Protein AF-A0A5N7SQV2-F1 (afdb_monomer_lite)

Radius of gyration: 22.53 Å; chains: 1; bounding box: 35×35×58 Å

Sequence (88 aa):
YEAAPGRCELMTVQGLGGVTPVNAASCEVVRDQCEALPEAQRCGAWQQRFRDARGRERFAAPENRDSARKDRERLQGVLEASNCPVPG

Secondary structure (DSSP, 8-state):
-PPPPPEEEEEPPTTSSS---GGG-EEEEE----PPPPHHHHHHHHHHHHHHHHHHHHT--GGGHHHHHHHHHHHHHHHHTSS-PPP-

pLDDT: mean 86.53, std 11.98, range [57.28, 98.5]

Foldseek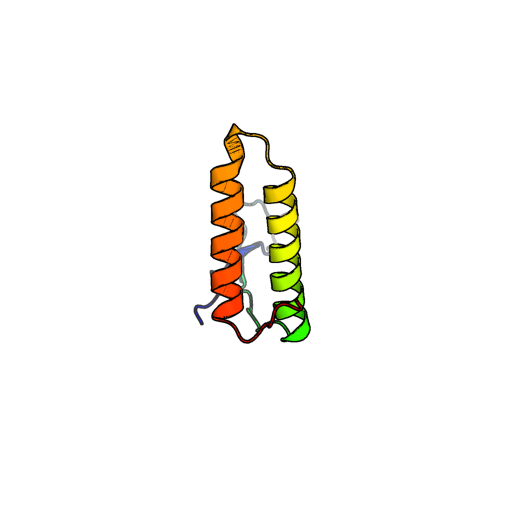 3Di:
DDWAFWDWDWDADPDPPDDDDPVRTDTDGDTDDDDDDDPVVVLVVLLVQLVVLVVCLVPPDPVCNVVSVVSNVVSVVVCVVDPNDHDD

Structure (mmCIF, N/CA/C/O backbone):
data_AF-A0A5N7SQV2-F1
#
_entry.id   AF-A0A5N7SQV2-F1
#
loop_
_atom_site.group_PDB
_atom_site.id
_atom_site.type_symbol
_atom_site.label_atom_id
_atom_site.label_alt_id
_atom_site.label_comp_id
_atom_site.label_asym_id
_atom_site.label_entity_id
_atom_site.label_seq_id
_atom_site.pdbx_PDB_ins_code
_atom_site.Cartn_x
_atom_site.Cartn_y
_atom_site.Cartn_z
_atom_site.occupancy
_atom_site.B_iso_or_equiv
_atom_site.auth_seq_id
_atom_site.auth_comp_id
_atom_site.auth_asym_id
_atom_site.auth_atom_id
_atom_site.pdbx_PDB_model_num
ATOM 1 N N . TYR A 1 1 ? -2.769 -12.904 -14.772 1.00 60.75 1 TYR A N 1
ATOM 2 C CA . TYR A 1 1 ? -2.380 -11.497 -14.583 1.00 60.75 1 TYR A CA 1
ATOM 3 C C . TYR A 1 1 ? -2.764 -10.759 -15.854 1.00 60.75 1 TYR A C 1
ATOM 5 O O . TYR A 1 1 ? -2.695 -11.369 -16.915 1.00 60.75 1 TYR A O 1
ATOM 13 N N . GLU A 1 2 ? -3.221 -9.515 -15.756 1.00 63.69 2 GLU A N 1
ATOM 14 C CA . GLU A 1 2 ? -3.437 -8.663 -16.931 1.00 63.69 2 GLU A CA 1
ATOM 15 C C . GLU A 1 2 ? -2.176 -7.820 -17.151 1.00 63.69 2 GLU A C 1
ATOM 17 O O . GLU A 1 2 ? -1.549 -7.392 -16.180 1.00 63.69 2 GLU A O 1
ATOM 22 N N . ALA A 1 3 ? -1.743 -7.663 -18.402 1.00 68.12 3 ALA A N 1
ATOM 23 C CA . ALA A 1 3 ? -0.528 -6.916 -18.715 1.00 68.12 3 ALA A CA 1
ATOM 24 C C . ALA A 1 3 ? -0.757 -5.415 -18.494 1.00 68.12 3 ALA A C 1
ATOM 26 O O . ALA A 1 3 ? -1.820 -4.900 -18.844 1.00 68.12 3 ALA A O 1
ATOM 27 N N . ALA A 1 4 ? 0.242 -4.714 -17.952 1.00 74.81 4 ALA A N 1
ATOM 28 C CA . ALA A 1 4 ? 0.161 -3.269 -17.775 1.00 74.81 4 ALA A CA 1
ATOM 29 C C . ALA A 1 4 ? -0.122 -2.572 -19.124 1.00 74.81 4 ALA A C 1
ATOM 31 O O . ALA A 1 4 ? 0.419 -2.994 -20.160 1.00 74.81 4 ALA A O 1
ATOM 32 N N . PRO A 1 5 ? -0.970 -1.524 -19.140 1.00 81.88 5 PRO A N 1
ATOM 33 C CA . PRO A 1 5 ? -1.210 -0.757 -20.352 1.00 81.88 5 PRO A CA 1
ATOM 34 C C . PRO A 1 5 ? 0.104 -0.137 -20.828 1.00 81.88 5 PRO A C 1
ATOM 36 O O . PRO A 1 5 ? 0.906 0.345 -20.029 1.00 81.88 5 PRO A O 1
ATOM 39 N N . GLY A 1 6 ? 0.333 -0.171 -22.140 1.00 85.62 6 GLY A N 1
ATOM 40 C CA . GLY A 1 6 ? 1.533 0.423 -22.718 1.00 85.62 6 GLY A CA 1
ATOM 41 C C . GLY A 1 6 ? 1.536 1.941 -22.550 1.00 85.62 6 GLY A C 1
ATOM 42 O O . GLY A 1 6 ? 0.488 2.581 -22.660 1.00 85.62 6 GLY A O 1
ATOM 43 N N . ARG A 1 7 ? 2.717 2.516 -22.325 1.00 88.88 7 ARG A N 1
ATOM 44 C CA . ARG A 1 7 ? 2.947 3.964 -22.367 1.00 88.88 7 ARG A CA 1
ATOM 45 C C . ARG A 1 7 ? 3.769 4.328 -23.599 1.00 88.88 7 ARG A C 1
ATOM 47 O O . ARG A 1 7 ? 4.584 3.535 -24.066 1.00 88.88 7 ARG A O 1
ATOM 54 N N . CYS A 1 8 ? 3.555 5.536 -24.107 1.00 87.50 8 CYS A N 1
ATOM 55 C CA . CYS A 1 8 ? 4.340 6.077 -25.209 1.00 87.50 8 CYS A CA 1
ATOM 56 C C . CYS A 1 8 ? 5.607 6.739 -24.668 1.00 87.50 8 CYS A C 1
ATOM 58 O O . CYS A 1 8 ? 5.522 7.764 -23.991 1.00 87.50 8 CYS A O 1
ATOM 60 N N . GLU A 1 9 ? 6.764 6.171 -24.994 1.00 87.62 9 GLU A N 1
ATOM 61 C CA . GLU A 1 9 ? 8.062 6.795 -24.752 1.00 87.62 9 GLU A CA 1
ATOM 62 C C . GLU A 1 9 ? 8.507 7.503 -26.040 1.00 87.62 9 GLU A C 1
ATOM 64 O O . GLU A 1 9 ? 8.590 6.890 -27.107 1.00 87.62 9 GLU A O 1
ATOM 69 N N . LEU A 1 10 ? 8.676 8.829 -25.969 1.00 85.25 10 LEU A N 1
ATOM 70 C CA . LEU A 1 10 ? 8.973 9.650 -27.145 1.00 85.25 10 LEU A CA 1
ATOM 71 C C . LEU A 1 10 ? 10.365 9.320 -27.675 1.00 85.25 10 LEU A C 1
ATOM 73 O O . LEU A 1 10 ? 11.347 9.352 -26.936 1.00 85.25 10 LEU A O 1
ATOM 77 N N . MET A 1 11 ? 10.448 9.067 -28.975 1.00 78.31 11 MET A N 1
ATOM 78 C CA . MET A 1 11 ? 11.711 8.815 -29.648 1.00 78.31 11 MET A CA 1
ATOM 79 C C . MET A 1 11 ? 12.249 10.094 -30.285 1.00 78.31 11 MET A C 1
ATOM 81 O O . MET A 1 11 ? 11.506 10.892 -30.862 1.00 78.31 11 MET A O 1
ATOM 85 N N . THR A 1 12 ? 13.570 10.252 -30.246 1.00 72.94 12 THR A N 1
ATOM 86 C CA . THR A 1 12 ? 14.265 11.301 -30.997 1.00 72.94 12 THR A CA 1
ATOM 87 C C . THR A 1 12 ? 14.355 10.900 -32.468 1.00 72.94 12 THR A C 1
ATOM 89 O O . THR A 1 12 ? 14.970 9.886 -32.803 1.00 72.94 12 THR A O 1
ATOM 92 N N . VAL A 1 13 ? 13.782 11.710 -33.359 1.00 69.06 13 VAL A N 1
ATOM 93 C CA . VAL A 1 13 ? 13.850 11.483 -34.809 1.00 69.06 13 VAL A CA 1
ATOM 94 C C . VAL A 1 13 ? 15.150 12.083 -35.352 1.00 69.06 13 VAL A C 1
ATOM 96 O O . VAL A 1 13 ? 15.422 13.272 -35.183 1.00 69.06 13 VAL A O 1
ATOM 99 N N . GLN A 1 14 ? 15.970 11.256 -36.002 1.00 72.19 14 GLN A N 1
ATOM 100 C CA . GLN A 1 14 ? 17.243 11.670 -36.605 1.00 72.19 14 GLN A CA 1
ATOM 101 C C . GLN A 1 14 ? 17.022 12.260 -38.009 1.00 72.19 14 GLN A C 1
ATOM 103 O O . GLN A 1 14 ? 16.051 11.932 -38.684 1.00 72.19 14 GLN A O 1
ATOM 108 N N . GLY A 1 15 ? 17.932 13.127 -38.466 1.00 67.50 15 GLY A N 1
ATOM 109 C CA . GLY A 1 15 ? 17.887 13.706 -39.820 1.00 67.50 15 GLY A CA 1
ATOM 110 C C . GLY A 1 15 ? 17.113 15.026 -39.962 1.00 67.50 15 GLY A C 1
ATOM 111 O O . GLY A 1 15 ? 17.059 15.566 -41.061 1.00 67.50 15 GLY A O 1
ATOM 112 N N . LEU A 1 16 ? 16.574 15.583 -38.867 1.00 65.88 16 LEU A N 1
ATOM 113 C CA . LEU A 1 16 ? 15.844 16.867 -38.850 1.00 65.88 16 LEU A CA 1
ATOM 114 C C . LEU A 1 16 ? 16.638 18.045 -38.243 1.00 65.88 16 LEU A C 1
ATOM 116 O O . LEU A 1 16 ? 16.075 19.101 -37.978 1.00 65.88 16 LEU A O 1
ATOM 120 N N . GLY A 1 17 ? 17.948 17.891 -38.021 1.00 63.50 17 GLY A N 1
ATOM 121 C CA . GLY A 1 17 ? 18.830 18.998 -37.618 1.00 63.50 17 GLY A CA 1
ATOM 122 C C . GLY A 1 17 ? 18.723 19.476 -36.160 1.00 63.50 17 GLY A C 1
ATOM 123 O O . GLY A 1 17 ? 19.321 20.495 -35.827 1.00 63.50 17 GLY A O 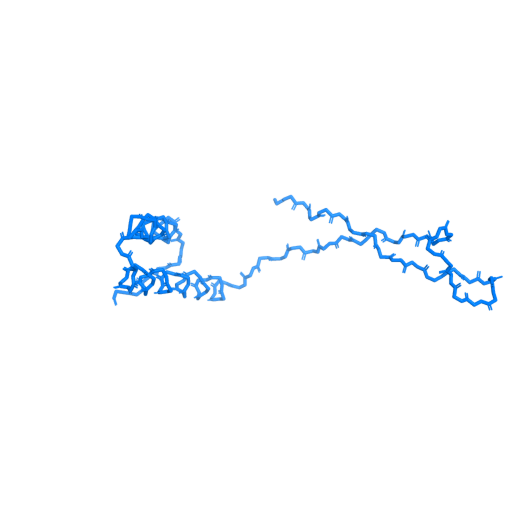1
ATOM 124 N N . GLY A 1 18 ? 18.010 18.770 -35.275 1.00 68.94 18 GLY A N 1
ATOM 125 C CA . GLY A 1 18 ? 17.890 19.144 -33.860 1.00 68.94 18 GLY A CA 1
ATOM 126 C C . GLY A 1 18 ? 16.640 18.584 -33.175 1.00 68.94 18 GLY A C 1
ATOM 127 O O . GLY A 1 18 ? 16.060 17.611 -33.653 1.00 68.94 18 GLY A O 1
ATOM 128 N N . VAL A 1 19 ? 16.259 19.200 -32.043 1.00 65.62 19 VAL A N 1
ATOM 129 C CA . VAL A 1 19 ? 15.124 18.825 -31.170 1.00 65.62 19 VAL A CA 1
ATOM 130 C C . VAL A 1 19 ? 13.873 18.499 -31.991 1.00 65.62 19 VAL A C 1
ATOM 132 O O . VAL A 1 19 ? 13.360 19.351 -32.715 1.00 65.62 19 VAL A O 1
ATOM 135 N N . THR A 1 20 ? 13.366 17.272 -31.855 1.00 65.62 20 THR A N 1
ATOM 136 C CA . THR A 1 20 ? 12.138 16.835 -32.524 1.00 65.62 20 THR A CA 1
ATOM 137 C C . THR A 1 20 ? 10.926 17.503 -31.863 1.00 65.62 20 THR A C 1
ATOM 139 O O . THR A 1 20 ? 10.714 17.314 -30.663 1.00 65.62 20 THR A O 1
ATOM 142 N N . PRO A 1 21 ? 10.117 18.287 -32.596 1.00 68.44 21 PRO A N 1
ATOM 143 C CA . PRO A 1 21 ? 8.922 18.893 -32.027 1.00 68.44 21 PRO A CA 1
ATOM 144 C C . PRO A 1 21 ? 7.860 17.813 -31.761 1.00 68.44 21 PRO A C 1
ATOM 146 O O . PRO A 1 21 ? 7.739 16.844 -32.509 1.00 68.44 21 PRO A O 1
ATOM 149 N N . VAL A 1 22 ? 7.078 17.972 -30.688 1.00 69.56 22 VAL A N 1
ATOM 150 C CA . VAL A 1 22 ? 6.133 16.946 -30.190 1.00 69.56 22 VAL A CA 1
ATOM 151 C C . VAL A 1 22 ? 5.088 16.498 -31.219 1.00 69.56 22 VAL A C 1
ATOM 153 O O . VAL A 1 22 ? 4.610 15.372 -31.157 1.00 69.56 22 VAL A O 1
ATOM 156 N N . ASN A 1 23 ? 4.757 17.346 -32.195 1.00 70.81 23 ASN A N 1
ATOM 157 C CA . ASN A 1 23 ? 3.820 17.039 -33.279 1.00 70.81 23 ASN A CA 1
ATOM 158 C C . ASN A 1 23 ? 4.433 16.201 -34.421 1.00 70.81 23 ASN A C 1
ATOM 160 O O . ASN A 1 23 ? 3.719 15.857 -35.358 1.00 70.81 23 ASN A O 1
ATOM 164 N N . ALA A 1 24 ? 5.734 15.904 -34.364 1.00 67.25 24 ALA A N 1
ATOM 165 C CA . ALA A 1 24 ? 6.461 15.065 -35.319 1.00 67.25 24 ALA A CA 1
ATOM 166 C C . ALA A 1 24 ? 7.244 13.929 -34.629 1.00 67.25 24 ALA A C 1
ATOM 168 O O . ALA A 1 24 ? 8.101 13.300 -35.248 1.00 67.25 24 ALA A O 1
ATOM 169 N N . ALA A 1 25 ? 6.977 13.680 -33.344 1.00 70.62 25 ALA A N 1
ATOM 170 C CA . ALA A 1 25 ? 7.619 12.618 -32.588 1.00 70.62 25 ALA A CA 1
ATOM 171 C C . ALA A 1 25 ? 6.984 11.255 -32.901 1.00 70.62 25 ALA A C 1
ATOM 173 O O . ALA A 1 25 ? 5.761 11.120 -32.956 1.00 70.62 25 ALA A O 1
ATOM 174 N N . SER A 1 26 ? 7.820 10.232 -33.075 1.00 77.31 26 SER A N 1
ATOM 175 C CA . SER A 1 26 ? 7.389 8.835 -33.019 1.00 77.31 26 SER A CA 1
ATOM 176 C C . SER A 1 26 ? 7.432 8.335 -31.574 1.00 77.31 26 SER A C 1
ATOM 178 O O . SER A 1 26 ? 8.200 8.845 -30.757 1.00 77.31 26 SER A O 1
ATOM 180 N N . CYS A 1 27 ? 6.633 7.318 -31.260 1.00 84.19 27 CYS A N 1
ATOM 181 C CA . CYS A 1 27 ? 6.581 6.727 -29.925 1.00 84.19 27 CYS A CA 1
ATOM 182 C C . CYS A 1 27 ? 6.970 5.252 -29.977 1.00 84.19 27 CYS A C 1
ATOM 184 O O . CYS A 1 27 ? 6.430 4.500 -30.791 1.00 84.19 27 CYS A O 1
ATOM 186 N N . GLU A 1 28 ? 7.837 4.835 -29.058 1.00 85.06 28 GLU A N 1
ATOM 187 C CA . GLU A 1 28 ? 7.990 3.427 -28.714 1.00 85.06 28 GLU A CA 1
ATOM 188 C C . GLU A 1 28 ? 6.918 3.059 -27.681 1.00 85.06 28 GLU A C 1
ATOM 190 O O . GLU A 1 28 ? 6.720 3.763 -26.686 1.00 85.06 28 GLU A O 1
ATOM 195 N N . VAL A 1 29 ? 6.183 1.971 -27.930 1.00 88.75 29 VAL A N 1
ATOM 196 C CA . VAL A 1 29 ? 5.199 1.459 -26.970 1.00 88.75 29 VAL A CA 1
ATOM 197 C C . VAL A 1 29 ? 5.931 0.598 -25.952 1.00 88.75 29 VAL A C 1
ATOM 199 O O . VAL A 1 29 ? 6.223 -0.570 -26.210 1.00 88.75 29 VAL A O 1
ATOM 202 N N . VAL A 1 30 ? 6.186 1.167 -24.778 1.00 88.50 30 VAL A N 1
ATOM 203 C CA . VAL A 1 30 ? 6.826 0.459 -23.669 1.00 88.50 30 VAL A CA 1
ATOM 204 C C . VAL A 1 30 ? 5.753 -0.152 -22.778 1.00 88.50 30 VAL A C 1
ATOM 206 O O . VAL A 1 30 ? 4.785 0.512 -22.403 1.00 88.50 30 VAL A O 1
ATOM 209 N N . ARG A 1 31 ? 5.914 -1.433 -22.437 1.00 87.25 31 ARG A N 1
ATOM 210 C CA . ARG A 1 31 ? 5.043 -2.145 -21.494 1.00 87.25 31 ARG A CA 1
ATOM 211 C C . ARG A 1 31 ? 5.821 -2.465 -20.234 1.00 87.25 31 ARG A C 1
ATOM 213 O O . ARG A 1 31 ? 6.911 -3.028 -20.309 1.00 87.25 31 ARG A O 1
ATOM 220 N N . ASP A 1 32 ? 5.237 -2.143 -19.090 1.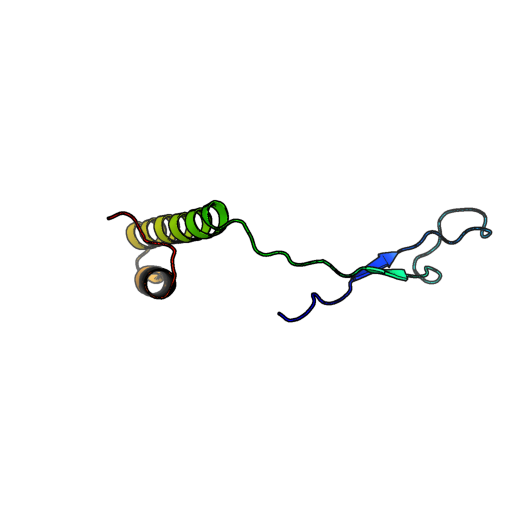00 84.81 32 ASP A N 1
ATOM 221 C CA . ASP A 1 32 ? 5.821 -2.525 -17.814 1.00 84.81 32 ASP A CA 1
ATOM 222 C C . ASP A 1 32 ? 5.635 -4.020 -17.561 1.00 84.81 32 ASP A C 1
ATOM 224 O O . ASP A 1 32 ? 4.565 -4.588 -17.801 1.00 84.81 32 ASP A O 1
ATOM 228 N N . GLN A 1 33 ? 6.692 -4.647 -17.052 1.00 83.25 33 GLN A N 1
ATOM 229 C CA . GLN A 1 33 ? 6.647 -6.024 -16.586 1.00 83.25 33 GLN A CA 1
ATOM 230 C C . GLN A 1 33 ? 6.337 -6.017 -15.093 1.00 83.25 33 GLN A C 1
ATOM 232 O O . GLN A 1 33 ? 7.137 -5.569 -14.273 1.00 83.25 33 GLN A O 1
ATOM 237 N N . CYS A 1 34 ? 5.142 -6.481 -14.739 1.00 85.50 34 CYS A N 1
ATOM 238 C CA . CYS A 1 34 ? 4.740 -6.617 -13.347 1.00 85.50 34 CYS A CA 1
ATOM 239 C C . CYS A 1 34 ? 5.176 -7.982 -12.817 1.00 85.50 34 CYS A C 1
ATOM 241 O O . CYS A 1 34 ? 4.611 -9.010 -13.192 1.00 85.50 34 CYS A O 1
ATOM 243 N N . GLU A 1 35 ? 6.142 -7.980 -11.906 1.00 88.00 35 GLU A N 1
ATOM 244 C CA . GLU A 1 35 ? 6.582 -9.179 -11.199 1.00 88.00 35 GLU A CA 1
ATOM 245 C C . GLU A 1 35 ? 5.988 -9.239 -9.790 1.00 88.00 35 GLU A C 1
ATOM 247 O O . GLU A 1 35 ? 5.668 -8.222 -9.166 1.00 88.00 35 GLU A O 1
ATOM 252 N N . ALA A 1 36 ? 5.817 -10.457 -9.276 1.00 86.94 36 ALA A N 1
ATOM 253 C CA . ALA A 1 36 ? 5.359 -10.643 -7.910 1.00 86.94 36 ALA A CA 1
ATOM 254 C C . ALA A 1 36 ? 6.435 -10.160 -6.930 1.00 86.94 36 ALA A C 1
ATOM 256 O O . ALA A 1 36 ? 7.587 -10.586 -6.997 1.00 86.94 36 ALA A O 1
ATOM 257 N N . LEU A 1 37 ? 6.043 -9.311 -5.977 1.00 90.44 37 LEU A N 1
ATOM 258 C CA . LEU A 1 37 ? 6.942 -8.910 -4.897 1.00 90.44 37 LEU A CA 1
ATOM 259 C C . LEU A 1 37 ? 7.343 -10.128 -4.047 1.00 90.44 37 LEU A C 1
ATOM 261 O O . LEU A 1 37 ? 6.482 -10.979 -3.777 1.00 90.44 37 LEU A O 1
ATOM 265 N N . PRO A 1 38 ? 8.594 -10.175 -3.545 1.00 93.31 38 PRO A N 1
ATOM 266 C CA . PRO A 1 38 ? 9.007 -11.156 -2.552 1.00 93.31 38 PRO A CA 1
ATOM 267 C C . PRO A 1 38 ? 8.031 -11.193 -1.375 1.00 93.31 38 PRO A C 1
ATOM 269 O O . PRO A 1 38 ? 7.575 -10.149 -0.899 1.00 93.31 38 PRO A O 1
ATOM 272 N N . GLU A 1 39 ? 7.727 -12.390 -0.876 1.00 91.38 39 GLU A N 1
ATOM 273 C CA . GLU A 1 39 ? 6.709 -12.582 0.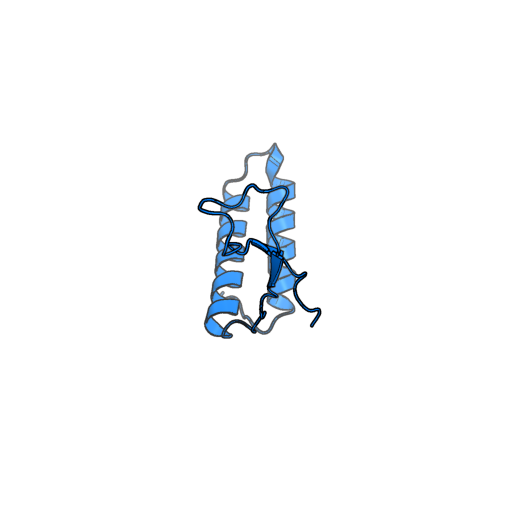162 1.00 91.38 39 GLU A CA 1
ATOM 274 C C . GLU A 1 39 ? 6.970 -11.725 1.404 1.00 91.38 39 GLU A C 1
ATOM 276 O O . GLU A 1 39 ? 6.062 -11.045 1.878 1.00 91.38 39 GLU A O 1
ATOM 281 N N . ALA A 1 40 ? 8.221 -11.670 1.869 1.00 91.62 40 ALA A N 1
ATOM 282 C CA . ALA A 1 40 ? 8.614 -10.853 3.014 1.00 91.62 40 ALA A CA 1
ATOM 283 C C . ALA A 1 40 ? 8.304 -9.360 2.802 1.00 91.62 40 ALA A C 1
ATOM 285 O O . ALA A 1 40 ? 7.773 -8.699 3.697 1.00 91.62 40 ALA A O 1
ATOM 286 N N . GLN A 1 41 ? 8.572 -8.832 1.604 1.00 94.69 41 GLN A N 1
ATOM 287 C CA . GLN A 1 41 ? 8.273 -7.442 1.263 1.00 94.69 41 GLN A CA 1
ATOM 288 C C . GLN A 1 41 ? 6.761 -7.208 1.185 1.00 94.69 41 GLN A C 1
ATOM 290 O O . GLN A 1 41 ? 6.253 -6.234 1.743 1.00 94.69 41 GLN A O 1
ATOM 295 N N . ARG A 1 42 ? 6.030 -8.121 0.534 1.00 93.19 42 ARG A N 1
ATOM 296 C CA . ARG A 1 42 ? 4.570 -8.054 0.408 1.00 93.19 42 ARG A CA 1
ATOM 297 C C . ARG A 1 42 ? 3.891 -8.078 1.778 1.00 93.19 42 ARG A C 1
ATOM 299 O O . ARG A 1 42 ? 3.063 -7.215 2.061 1.00 93.19 42 ARG A O 1
ATOM 306 N N . CYS A 1 43 ? 4.253 -9.028 2.637 1.00 94.50 43 CYS A N 1
ATOM 307 C CA . CYS A 1 43 ? 3.671 -9.156 3.968 1.00 94.50 43 CYS A CA 1
ATOM 308 C C . CYS A 1 43 ? 4.071 -7.998 4.885 1.00 94.50 43 CYS A C 1
ATOM 310 O O . CYS A 1 43 ? 3.208 -7.445 5.567 1.00 94.50 43 CYS A O 1
ATOM 312 N N . GLY A 1 44 ? 5.330 -7.550 4.838 1.00 94.12 44 GLY A N 1
ATOM 313 C CA . GLY A 1 44 ? 5.776 -6.376 5.588 1.00 94.12 44 GLY A CA 1
ATOM 314 C C . GLY A 1 44 ? 4.998 -5.107 5.223 1.00 94.12 44 GLY A C 1
ATOM 315 O O . GLY A 1 44 ? 4.568 -4.367 6.109 1.00 94.12 44 GLY A O 1
ATOM 316 N N . ALA A 1 45 ? 4.739 -4.885 3.930 1.00 94.75 45 ALA A N 1
ATOM 317 C CA . ALA A 1 45 ? 3.960 -3.740 3.462 1.00 94.75 45 ALA A CA 1
ATOM 318 C C . ALA A 1 45 ? 2.499 -3.780 3.948 1.00 94.75 45 ALA A C 1
ATOM 320 O O . ALA A 1 45 ? 1.970 -2.760 4.398 1.00 94.75 45 ALA A O 1
ATOM 321 N N . TRP A 1 46 ? 1.847 -4.947 3.906 1.00 95.19 46 TRP A N 1
ATOM 322 C CA . TRP A 1 46 ? 0.476 -5.104 4.405 1.00 95.19 46 TRP A CA 1
ATOM 323 C C . TRP A 1 46 ? 0.374 -4.925 5.921 1.00 95.19 46 TRP A C 1
ATOM 325 O O . TRP A 1 46 ? -0.509 -4.213 6.401 1.00 95.19 46 TRP A O 1
ATOM 335 N N . GLN A 1 47 ? 1.306 -5.502 6.680 1.00 94.44 47 GLN A N 1
ATOM 336 C CA . GLN A 1 47 ? 1.367 -5.317 8.129 1.00 94.44 47 GLN A CA 1
ATOM 337 C C . GLN A 1 47 ? 1.600 -3.845 8.496 1.00 94.44 47 GLN A C 1
ATOM 339 O O . GLN A 1 47 ? 0.954 -3.333 9.411 1.00 94.44 47 GLN A O 1
ATOM 344 N N . GLN A 1 48 ? 2.470 -3.137 7.765 1.00 96.06 48 GLN A N 1
ATOM 345 C CA . GLN A 1 48 ? 2.682 -1.705 7.976 1.00 96.06 48 GLN A CA 1
ATOM 346 C C . GLN A 1 48 ? 1.404 -0.903 7.715 1.00 96.06 48 GLN A C 1
ATOM 348 O O . GLN A 1 48 ? 0.989 -0.130 8.575 1.00 96.06 48 GLN A O 1
ATOM 353 N N . ARG A 1 49 ? 0.718 -1.152 6.592 1.00 96.44 49 ARG A N 1
ATOM 354 C CA . ARG A 1 49 ? -0.573 -0.515 6.271 1.00 96.44 49 ARG A CA 1
ATOM 355 C C . ARG A 1 49 ? -1.606 -0.712 7.380 1.00 96.44 49 ARG A C 1
ATOM 357 O O . ARG A 1 49 ? -2.364 0.209 7.683 1.00 96.44 49 ARG A O 1
ATOM 364 N N . PHE A 1 50 ? -1.646 -1.900 7.978 1.00 97.06 50 PHE A N 1
ATOM 365 C CA . PHE A 1 50 ? -2.551 -2.192 9.085 1.00 97.06 50 PHE A CA 1
ATOM 366 C C . PHE A 1 50 ? -2.164 -1.459 10.373 1.00 97.06 50 PHE A C 1
ATOM 368 O O . PHE A 1 50 ? -3.039 -0.896 11.033 1.00 97.06 50 PHE A O 1
ATOM 375 N N . ARG A 1 51 ? -0.867 -1.385 10.708 1.00 96.94 51 ARG A N 1
ATOM 376 C CA . ARG A 1 51 ? -0.377 -0.555 11.824 1.00 96.94 51 ARG A CA 1
ATOM 377 C C . ARG A 1 51 ? -0.756 0.913 11.639 1.00 96.94 51 ARG A C 1
ATOM 379 O O . ARG A 1 51 ? -1.295 1.517 12.565 1.00 96.94 51 ARG A O 1
ATOM 386 N N . ASP A 1 52 ? -0.566 1.451 10.437 1.00 97.88 52 ASP A N 1
ATOM 387 C CA . ASP A 1 52 ? -0.931 2.831 10.112 1.00 97.88 52 ASP A CA 1
ATOM 388 C C . ASP A 1 52 ? -2.445 3.054 10.250 1.00 97.88 52 ASP A C 1
ATOM 390 O O . ASP A 1 52 ? -2.881 4.066 10.796 1.00 97.88 52 ASP A O 1
ATOM 394 N N . ALA A 1 53 ? -3.271 2.097 9.811 1.00 97.94 53 ALA A N 1
ATOM 395 C CA . ALA A 1 53 ? -4.724 2.170 9.960 1.00 97.94 53 ALA A CA 1
ATOM 396 C C . ALA A 1 53 ? -5.176 2.147 11.427 1.00 97.94 53 ALA A C 1
ATOM 398 O O . ALA A 1 53 ? -6.021 2.955 11.805 1.00 97.94 53 ALA A O 1
ATOM 399 N N . ARG A 1 54 ? -4.566 1.304 12.273 1.00 97.25 54 ARG A N 1
ATOM 400 C CA . ARG A 1 54 ? -4.811 1.319 13.728 1.00 97.25 54 ARG A CA 1
ATOM 401 C C . ARG A 1 54 ? -4.439 2.664 14.349 1.00 97.25 54 ARG A C 1
ATOM 403 O O . ARG A 1 54 ? -5.166 3.158 15.206 1.00 97.25 54 ARG A O 1
ATOM 410 N N . GLY A 1 55 ? -3.322 3.254 13.920 1.00 97.75 55 GLY A N 1
ATOM 411 C CA . GLY A 1 55 ? -2.919 4.596 14.338 1.00 97.75 55 GLY A CA 1
ATOM 412 C C . GLY A 1 55 ? -3.955 5.646 13.938 1.00 97.75 55 GLY A C 1
ATOM 413 O O . GLY A 1 55 ? -4.416 6.408 14.784 1.00 97.75 55 GLY A O 1
ATOM 414 N N . ARG A 1 56 ? -4.384 5.637 12.672 1.00 98.12 56 ARG A N 1
ATOM 415 C CA . ARG A 1 56 ? -5.414 6.556 12.169 1.00 98.12 56 ARG A CA 1
ATOM 416 C C . ARG A 1 56 ? -6.731 6.435 12.924 1.00 98.12 56 ARG A C 1
ATOM 418 O O . ARG A 1 56 ? -7.291 7.462 13.273 1.00 98.12 56 ARG A O 1
ATOM 425 N N . GLU A 1 57 ? -7.200 5.225 13.218 1.00 98.00 57 GLU A N 1
ATOM 426 C CA . GLU A 1 57 ? -8.416 5.027 14.017 1.00 98.00 57 GLU A CA 1
ATOM 427 C C . GLU A 1 57 ? -8.248 5.542 15.450 1.00 98.00 57 GLU A C 1
ATOM 429 O O . GLU A 1 57 ? -9.102 6.274 15.948 1.00 98.00 57 GLU A O 1
ATOM 434 N N . ARG A 1 58 ? -7.118 5.228 16.098 1.00 97.75 58 ARG A N 1
ATOM 435 C CA . ARG A 1 58 ? -6.833 5.654 17.476 1.00 97.75 58 ARG A CA 1
ATOM 436 C C . ARG A 1 58 ? -6.826 7.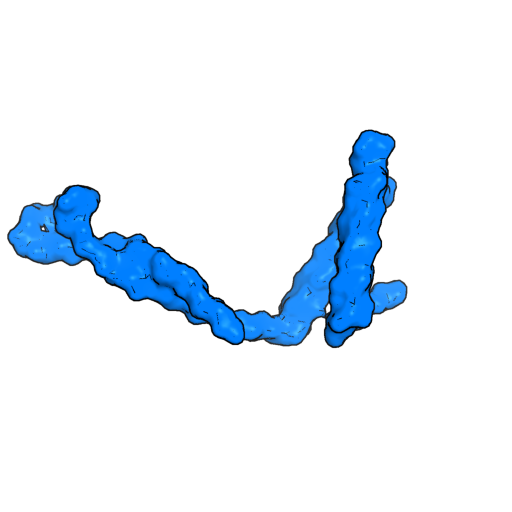173 17.638 1.00 97.75 58 ARG A C 1
ATOM 438 O O . ARG A 1 58 ? -7.227 7.669 18.689 1.00 97.75 58 ARG A O 1
ATOM 445 N N . PHE A 1 59 ? -6.348 7.890 16.627 1.00 97.75 59 PHE A N 1
ATOM 446 C CA . PHE A 1 59 ? -6.189 9.344 16.657 1.00 97.75 59 PHE A CA 1
ATOM 447 C C . PHE A 1 59 ? -7.194 10.082 15.757 1.00 97.75 59 PHE A C 1
ATOM 449 O O . PHE A 1 59 ? -7.001 11.260 15.465 1.00 97.75 59 PHE A O 1
ATOM 456 N N . ALA A 1 60 ? -8.269 9.418 15.320 1.00 97.75 60 ALA A N 1
ATOM 457 C CA . ALA A 1 60 ? -9.276 10.032 14.463 1.00 97.75 60 ALA A CA 1
ATOM 458 C C . ALA A 1 60 ? -10.078 11.117 15.202 1.00 97.75 60 ALA A C 1
ATOM 460 O O . ALA A 1 60 ? -10.602 10.897 16.303 1.00 97.75 60 ALA A O 1
ATOM 461 N N . ALA A 1 61 ? -10.248 12.266 14.542 1.00 97.69 61 ALA A N 1
ATOM 462 C CA . ALA A 1 61 ? -11.244 13.261 14.926 1.00 97.69 61 ALA A CA 1
ATOM 463 C C . ALA A 1 61 ? -12.662 12.644 14.877 1.00 97.69 61 ALA A C 1
ATOM 465 O O . ALA A 1 61 ? -12.876 11.706 14.098 1.00 97.69 61 ALA A O 1
ATOM 466 N N . PRO A 1 62 ? -13.622 13.104 15.706 1.00 97.25 62 PRO A N 1
ATOM 467 C CA . PRO A 1 62 ? -14.945 12.484 15.840 1.00 97.25 62 PRO A CA 1
ATOM 468 C C . PRO A 1 62 ? -15.657 12.209 14.509 1.00 97.25 62 PRO A C 1
ATOM 470 O O . PRO A 1 62 ? -16.185 11.117 14.313 1.00 97.25 62 PRO A O 1
ATOM 473 N N . GLU A 1 63 ? -15.596 13.158 13.581 1.00 97.12 63 GLU A N 1
ATOM 474 C CA . GLU A 1 63 ? -16.192 13.103 12.246 1.00 97.12 63 GLU A CA 1
ATOM 475 C C . GLU A 1 63 ? -15.587 12.020 11.335 1.00 97.12 63 GLU A C 1
ATOM 477 O O . GLU A 1 63 ? -16.239 11.569 10.397 1.00 97.12 63 GLU A O 1
ATOM 482 N N . ASN A 1 64 ? -14.371 11.551 11.634 1.00 97.50 64 ASN A N 1
ATOM 483 C CA . ASN A 1 64 ? -13.635 10.560 10.844 1.00 97.50 64 ASN A CA 1
ATOM 484 C C . ASN A 1 64 ? -13.544 9.181 11.521 1.00 97.50 64 ASN A C 1
ATOM 486 O O . ASN A 1 64 ? -12.933 8.262 10.975 1.00 97.50 64 ASN A O 1
ATOM 490 N N . ARG A 1 65 ? -14.126 8.996 12.715 1.00 96.50 65 ARG A N 1
ATOM 491 C CA . ARG A 1 65 ? -13.997 7.734 13.471 1.00 96.50 65 ARG A CA 1
ATOM 492 C C . ARG A 1 65 ? -14.566 6.535 12.724 1.00 96.50 65 ARG A C 1
ATOM 494 O O . ARG A 1 65 ? -13.952 5.472 12.706 1.00 96.50 65 ARG A O 1
ATOM 501 N N . ASP A 1 66 ? -15.722 6.706 12.092 1.00 97.94 66 ASP A N 1
ATOM 502 C CA . ASP A 1 66 ? -16.384 5.615 11.378 1.00 97.94 66 ASP A CA 1
ATOM 503 C C . ASP A 1 66 ? -15.637 5.207 10.107 1.00 97.94 66 ASP A C 1
ATOM 505 O O . ASP A 1 66 ? -15.553 4.015 9.812 1.00 97.94 66 ASP A O 1
ATOM 509 N N . SER A 1 67 ? -15.074 6.165 9.363 1.00 98.19 67 SER A N 1
ATOM 510 C CA . SER A 1 67 ? -14.260 5.856 8.182 1.00 98.19 67 SER A CA 1
ATOM 511 C C . SER A 1 67 ? -12.951 5.177 8.583 1.00 98.19 67 SER A C 1
ATOM 513 O O . SER A 1 67 ? -12.608 4.140 8.017 1.00 98.19 67 SER A O 1
ATOM 515 N N . ALA A 1 68 ? -12.273 5.679 9.620 1.00 98.25 68 ALA A N 1
ATOM 516 C CA . ALA A 1 68 ? -11.032 5.090 10.110 1.00 98.25 68 ALA A CA 1
ATOM 517 C C . ALA A 1 68 ? -11.227 3.660 10.652 1.00 98.25 68 ALA A C 1
ATOM 519 O O . ALA A 1 68 ? -10.411 2.782 10.360 1.00 98.25 68 ALA A O 1
ATOM 520 N N . ARG A 1 69 ? -12.335 3.397 11.365 1.00 98.25 69 ARG A N 1
ATOM 521 C CA . ARG A 1 69 ? -12.712 2.047 11.815 1.00 98.25 69 ARG A CA 1
ATOM 522 C C . ARG A 1 69 ? -12.950 1.101 10.639 1.00 98.25 69 ARG A C 1
ATOM 524 O O . ARG A 1 69 ? -12.356 0.024 10.595 1.00 98.25 69 ARG A O 1
ATOM 531 N N . LYS A 1 70 ? -13.765 1.514 9.660 1.00 98.50 70 LYS A N 1
ATOM 532 C CA . LYS A 1 70 ? -14.049 0.710 8.456 1.00 98.50 70 LYS A CA 1
ATOM 533 C C . LYS A 1 70 ? -12.776 0.370 7.685 1.00 98.50 70 LYS A C 1
ATOM 535 O O . LYS A 1 70 ? -12.619 -0.756 7.219 1.00 98.50 70 LYS A O 1
ATOM 540 N N . ASP A 1 71 ? -11.845 1.315 7.579 1.00 98.00 71 ASP A N 1
ATOM 541 C CA . ASP A 1 71 ? -10.561 1.083 6.920 1.00 98.00 71 ASP A CA 1
ATOM 542 C C . ASP A 1 71 ? -9.706 0.049 7.654 1.00 98.00 71 ASP A C 1
ATOM 544 O O . ASP A 1 71 ? -9.115 -0.827 7.012 1.00 98.00 71 ASP A O 1
ATOM 548 N N . ARG A 1 72 ? -9.648 0.119 8.990 1.00 98.00 72 ARG A N 1
ATOM 549 C CA . ARG A 1 72 ? -8.937 -0.874 9.801 1.00 98.00 72 ARG A CA 1
ATOM 550 C C . ARG A 1 72 ? -9.574 -2.259 9.662 1.00 98.00 72 ARG A C 1
ATOM 552 O O . ARG A 1 72 ? -8.849 -3.224 9.431 1.00 98.00 72 ARG A O 1
ATOM 559 N N . GLU A 1 73 ? -10.897 -2.361 9.762 1.00 97.56 73 GLU A N 1
ATOM 560 C CA . GLU A 1 73 ? -11.649 -3.618 9.607 1.00 97.56 73 GLU A CA 1
ATOM 561 C C . GLU A 1 73 ? -11.434 -4.246 8.227 1.00 97.56 73 GLU A C 1
ATOM 563 O O . GLU A 1 73 ? -11.131 -5.434 8.120 1.00 97.56 73 GLU A O 1
ATOM 568 N N . ARG A 1 74 ? -11.495 -3.438 7.163 1.00 97.31 74 ARG A N 1
ATOM 569 C CA . ARG A 1 74 ? -11.214 -3.895 5.799 1.00 97.31 74 ARG A CA 1
ATOM 570 C C . ARG A 1 74 ? -9.802 -4.470 5.676 1.00 97.31 74 ARG A C 1
ATOM 572 O O . ARG A 1 74 ? -9.61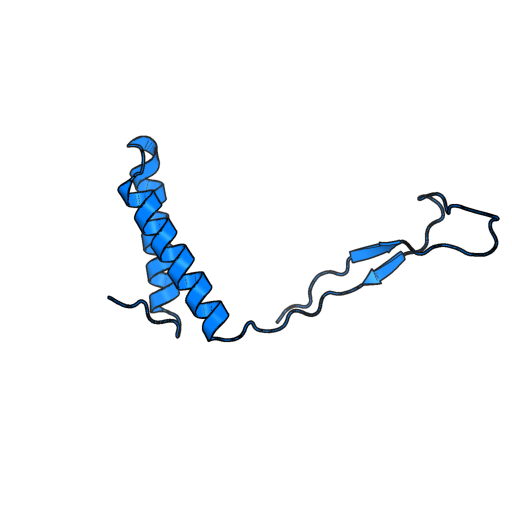6 -5.511 5.053 1.00 97.31 74 ARG A O 1
ATOM 579 N N . LEU A 1 75 ? -8.801 -3.795 6.244 1.00 96.44 75 LEU A N 1
ATOM 580 C CA . LEU A 1 75 ? -7.412 -4.261 6.207 1.00 96.44 75 LEU A CA 1
ATOM 581 C C . LEU A 1 75 ? -7.197 -5.524 7.046 1.00 96.44 75 LEU A C 1
ATOM 583 O O . LEU A 1 75 ? -6.426 -6.384 6.628 1.00 96.44 75 LEU A O 1
ATOM 587 N N . GLN A 1 76 ? -7.894 -5.657 8.177 1.00 95.06 76 GLN A N 1
ATOM 588 C CA . GLN A 1 76 ? -7.900 -6.890 8.962 1.00 95.06 76 GLN A CA 1
ATOM 589 C C . GLN A 1 76 ? -8.413 -8.064 8.120 1.00 95.06 76 GLN A C 1
ATOM 591 O O . GLN A 1 76 ? -7.711 -9.063 8.009 1.00 95.06 76 GLN A O 1
ATOM 596 N N . GLY A 1 77 ? -9.564 -7.916 7.456 1.00 94.81 77 GLY A N 1
ATOM 597 C CA . GLY A 1 77 ? -10.123 -8.982 6.617 1.00 94.81 77 GLY A CA 1
ATOM 598 C C . GLY A 1 77 ? -9.212 -9.381 5.449 1.00 94.81 77 GLY A C 1
ATOM 599 O O . GLY A 1 77 ? -9.082 -10.563 5.143 1.00 94.81 77 GLY A O 1
ATOM 600 N N . VAL A 1 78 ? -8.517 -8.419 4.826 1.00 94.31 78 VAL A N 1
ATOM 601 C CA . VAL A 1 78 ? -7.507 -8.718 3.789 1.00 94.31 78 VAL A CA 1
ATOM 602 C C . VAL A 1 78 ? -6.359 -9.556 4.353 1.00 94.31 78 VAL A C 1
ATOM 604 O O . VAL A 1 78 ? -5.916 -10.495 3.699 1.00 94.31 78 VAL A O 1
ATOM 607 N N . LEU A 1 79 ? -5.872 -9.220 5.549 1.00 93.19 79 LEU A N 1
ATOM 608 C CA . LEU A 1 79 ? -4.765 -9.930 6.186 1.00 93.19 79 LEU A CA 1
ATOM 609 C C . LEU A 1 79 ? -5.170 -11.337 6.636 1.00 93.19 79 LEU A C 1
ATOM 611 O O . LEU A 1 79 ? -4.429 -12.279 6.369 1.00 93.19 79 LEU A O 1
ATOM 615 N N . GLU A 1 80 ? -6.353 -11.493 7.232 1.00 91.75 80 GLU A N 1
ATOM 616 C CA . GLU A 1 80 ? -6.918 -12.790 7.636 1.00 91.75 80 GLU A CA 1
ATOM 617 C C . GLU A 1 80 ? -7.145 -13.730 6.444 1.00 91.75 80 GLU A C 1
ATOM 619 O O . GLU A 1 80 ? -6.919 -14.931 6.555 1.00 91.75 80 GLU A O 1
ATOM 624 N N . ALA A 1 81 ? -7.533 -13.188 5.286 1.00 92.50 81 ALA A N 1
ATOM 625 C CA . ALA A 1 81 ? -7.693 -13.951 4.049 1.00 92.50 81 ALA A CA 1
ATOM 626 C C . ALA A 1 81 ? -6.363 -14.244 3.321 1.00 92.50 81 ALA A C 1
ATOM 628 O O . ALA A 1 81 ? -6.366 -14.880 2.267 1.00 92.50 81 ALA A O 1
ATOM 629 N N . SER A 1 82 ? -5.230 -13.758 3.838 1.00 90.00 82 SER A N 1
ATOM 630 C CA . SER A 1 82 ? -3.917 -13.855 3.194 1.00 90.00 82 SER A CA 1
ATOM 631 C C . SER A 1 82 ? -2.959 -14.789 3.936 1.00 90.00 82 SER A C 1
ATOM 633 O O . SER A 1 82 ? -3.140 -15.108 5.106 1.00 90.00 82 SER A O 1
ATOM 635 N N . ASN A 1 83 ? -1.852 -15.147 3.284 1.00 89.38 83 ASN A N 1
ATOM 636 C CA . ASN A 1 83 ? -0.721 -15.841 3.910 1.00 89.38 83 ASN A CA 1
ATOM 637 C C . ASN A 1 83 ? 0.234 -14.895 4.667 1.00 89.38 83 ASN A C 1
ATOM 639 O O . ASN A 1 83 ? 1.366 -15.271 4.949 1.00 89.38 83 ASN A O 1
ATOM 643 N N . CYS A 1 84 ? -0.183 -13.663 4.971 1.00 88.44 84 CYS A N 1
ATOM 644 C CA . CYS A 1 84 ? 0.623 -12.675 5.683 1.00 88.44 84 CYS A CA 1
ATOM 645 C C . CYS A 1 84 ? 0.114 -12.515 7.124 1.00 88.44 84 CYS A C 1
ATOM 647 O O . CYS A 1 84 ? -0.638 -11.577 7.396 1.00 88.44 84 CYS A O 1
ATOM 649 N N . PRO A 1 85 ? 0.500 -13.402 8.062 1.00 75.19 85 PRO A N 1
ATOM 650 C CA . PRO A 1 85 ? -0.002 -13.351 9.430 1.00 75.19 85 PRO A CA 1
ATOM 651 C C . PRO A 1 85 ? 0.357 -12.017 10.090 1.00 75.19 85 PRO A C 1
ATOM 653 O O . PRO A 1 85 ? 1.457 -11.492 9.902 1.00 75.19 85 PRO A O 1
ATOM 656 N N . VAL A 1 86 ? -0.566 -11.460 10.871 1.00 68.56 86 VAL A N 1
ATOM 657 C CA . VAL A 1 86 ? -0.302 -10.280 11.704 1.00 68.56 86 VAL A CA 1
ATOM 658 C C . VAL A 1 86 ? 0.206 -10.769 13.059 1.00 68.56 86 VAL A C 1
ATOM 660 O O . VAL A 1 86 ? -0.511 -11.528 13.710 1.00 68.56 86 VAL A O 1
ATOM 663 N N . PRO A 1 87 ? 1.408 -10.370 13.509 1.00 65.06 87 PRO A N 1
ATOM 664 C CA . PRO A 1 87 ? 1.841 -10.645 14.875 1.00 65.06 87 PRO A CA 1
ATOM 665 C C . PRO A 1 87 ? 0.870 -9.990 15.869 1.00 65.06 87 PRO A C 1
ATOM 667 O O . PRO A 1 87 ? 0.507 -8.824 15.679 1.00 65.06 87 PRO A O 1
ATOM 670 N N . GLY A 1 88 ? 0.432 -10.760 16.870 1.00 57.28 88 GLY A N 1
ATOM 671 C CA . GLY A 1 88 ? -0.455 -10.303 17.949 1.00 57.28 88 GLY A CA 1
ATOM 672 C C . GLY A 1 88 ? 0.152 -9.209 18.815 1.00 57.28 88 GLY A C 1
ATOM 673 O O . GLY A 1 88 ? 1.396 -9.189 18.955 1.00 57.28 88 GLY A O 1
#